Protein AF-A0A377J3X9-F1 (afdb_monomer)

Foldseek 3Di:
DDDPDPPDPPAAAAAEAEEEDAQCVPCLVVVCVVVVVVVVVCVVVVNHPPNHYYHYDYPPHPDCNVVVVCVVVVVVVVVPPPDDDPDD

InterPro domains:
  IPR001173 Glycosyltransferase 2-like [PF00535] (17-74)
  IPR029044 Nucleotide-diphospho-sugar transferases [G3DSA:3.90.550.10] (3-85)
  IPR029044 Nucleotide-diphospho-sugar transferases [SSF53448] (9-75)

Solvent-accessible surface area (backbone atoms only — not comparable to full-atom values): 5581 Å² total; per-residue (Å²): 136,82,77,81,78,78,79,75,83,72,79,54,53,70,49,76,49,77,45,79,44,61,63,37,59,93,50,46,66,64,50,48,52,53,51,50,50,53,52,48,52,36,33,75,70,59,67,29,27,86,82,38,48,80,42,79,40,79,70,75,47,88,56,60,31,60,62,51,50,52,56,53,54,56,56,52,62,71,67,64,68,92,78,85,81,87,78,134

pLDDT: mean 82.52, std 20.55, range [34.62, 97.19]

Nearest PDB structures (foldseek):
  7obq-assembly1_y  TM=4.203E-01  e=5.514E+00  Oryctolagus cuniculus
  1yk0-assembly1_A  TM=3.234E-01  e=2.646E+00  Homo sapiens
  8q52-assembly1_A  TM=3.831E-01  e=4.825E+00  Escherichia coli K-12

Mean predicted aligned error: 9.61 Å

Organism: NCBI:txid29419

Sequence (88 aa):
MYSAISQNPRAKPSLCLIAPAFNEEQVLLDSLQVLESKLTQMIENGTISSKSALLLVDDGSSDSTWDIAETHFSKHLLNTNTDSPPPP

Structure (mmCIF, N/CA/C/O backbone):
data_AF-A0A377J3X9-F1
#
_entry.id   AF-A0A377J3X9-F1
#
loop_
_atom_site.group_PDB
_atom_site.id
_atom_site.type_symbol
_atom_site.label_atom_id
_atom_site.label_alt_id
_atom_site.label_comp_id
_atom_site.label_asym_id
_atom_site.label_entity_id
_atom_site.label_seq_id
_atom_site.pdbx_PDB_ins_code
_atom_site.Cartn_x
_atom_site.Cartn_y
_atom_site.Cartn_z
_atom_site.occupancy
_atom_site.B_iso_or_equiv
_atom_site.auth_seq_id
_atom_site.auth_comp_id
_atom_site.auth_asym_id
_atom_site.auth_atom_id
_atom_site.pdbx_PDB_model_num
ATOM 1 N N . MET A 1 1 ? -41.424 14.085 29.573 1.00 41.50 1 MET A N 1
ATOM 2 C CA . MET A 1 1 ? -40.096 13.547 29.933 1.00 41.50 1 MET A CA 1
ATOM 3 C C . MET A 1 1 ? -39.686 12.600 28.816 1.00 41.50 1 MET A C 1
ATOM 5 O O . MET A 1 1 ? -40.1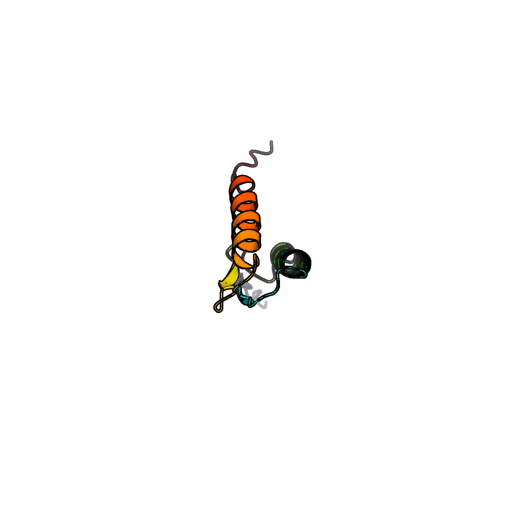33 11.465 28.807 1.00 41.50 1 MET A O 1
ATOM 9 N N . TYR A 1 2 ? -38.986 13.107 27.796 1.00 37.81 2 TYR A N 1
ATOM 10 C CA . TYR A 1 2 ? -38.534 12.285 26.670 1.00 37.81 2 TYR A CA 1
ATOM 11 C C . TYR A 1 2 ? -37.214 11.624 27.057 1.00 37.81 2 TYR A C 1
ATOM 13 O O . TYR A 1 2 ? -36.230 12.311 27.320 1.00 37.81 2 TYR A O 1
ATOM 21 N N . SER A 1 3 ? -37.225 10.298 27.149 1.00 45.50 3 SER A N 1
ATOM 22 C CA . SER A 1 3 ? -36.037 9.488 27.389 1.00 45.50 3 SER A CA 1
ATOM 23 C C . SER A 1 3 ? -35.061 9.671 26.229 1.00 45.50 3 SER A C 1
ATOM 25 O O . SER A 1 3 ? -35.437 9.503 25.069 1.00 45.50 3 SER A O 1
ATOM 27 N N . ALA A 1 4 ? -33.818 10.037 26.542 1.00 56.59 4 ALA A N 1
ATOM 28 C CA . ALA A 1 4 ? -32.745 10.134 25.566 1.00 56.59 4 ALA A CA 1
ATOM 29 C C . ALA A 1 4 ? -32.588 8.790 24.842 1.00 56.59 4 ALA A C 1
ATOM 31 O O . ALA A 1 4 ? -32.388 7.747 25.466 1.00 56.59 4 ALA A O 1
ATOM 32 N N . ILE A 1 5 ? -32.703 8.824 23.518 1.00 55.88 5 ILE A N 1
ATOM 33 C CA . ILE A 1 5 ? -32.435 7.685 22.649 1.00 55.88 5 ILE A CA 1
ATOM 34 C C . ILE A 1 5 ? -30.942 7.386 22.806 1.00 55.88 5 ILE A C 1
ATOM 36 O O . ILE A 1 5 ? -30.102 8.190 22.401 1.00 55.88 5 ILE A O 1
ATOM 40 N N . SER A 1 6 ? -30.608 6.277 23.464 1.00 53.22 6 SER A N 1
ATOM 41 C CA . SER A 1 6 ? -29.229 5.810 23.584 1.00 53.22 6 SER A CA 1
ATOM 42 C C . SER A 1 6 ? -28.696 5.551 22.173 1.00 53.22 6 SER A C 1
ATOM 44 O O . SER A 1 6 ? -29.149 4.635 21.485 1.00 53.22 6 SER A O 1
ATOM 46 N N . GLN A 1 7 ? -27.791 6.411 21.704 1.00 55.56 7 GLN A N 1
ATOM 47 C CA . GLN A 1 7 ? -27.045 6.203 20.468 1.00 55.56 7 GLN A CA 1
ATOM 48 C C . GLN A 1 7 ? -26.161 4.974 20.687 1.00 55.56 7 GLN A C 1
ATOM 50 O O . GLN A 1 7 ? -25.106 5.067 21.309 1.00 55.56 7 GLN A O 1
ATOM 55 N N . ASN A 1 8 ? -26.619 3.809 20.232 1.00 59.44 8 ASN A N 1
ATOM 56 C CA . ASN A 1 8 ? -25.816 2.594 20.246 1.00 59.44 8 ASN A CA 1
ATOM 57 C C . ASN A 1 8 ? -24.558 2.857 19.396 1.00 59.44 8 ASN A C 1
ATOM 59 O O . ASN A 1 8 ? -24.714 3.149 18.203 1.00 59.44 8 ASN A O 1
ATOM 63 N N . PRO A 1 9 ? -23.331 2.804 19.946 1.00 63.38 9 PRO A N 1
ATOM 64 C CA . PRO A 1 9 ? -22.138 3.044 19.152 1.00 63.38 9 PRO A CA 1
ATOM 65 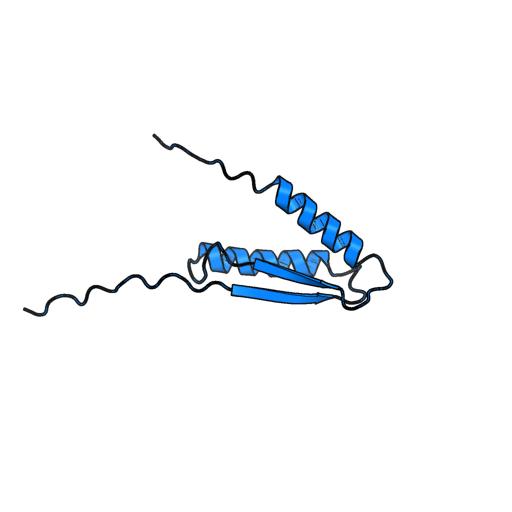C C . PRO A 1 9 ? -22.005 1.902 18.142 1.00 63.38 9 PRO A C 1
ATOM 67 O O . PRO A 1 9 ? -21.559 0.804 18.467 1.00 63.38 9 PRO A O 1
ATOM 70 N N . ARG A 1 10 ? -22.439 2.138 16.898 1.00 73.62 10 ARG A N 1
ATOM 71 C CA . ARG A 1 10 ? -22.199 1.198 15.802 1.00 73.62 10 ARG A CA 1
ATOM 72 C C . ARG A 1 10 ? -20.695 0.980 15.696 1.00 73.62 10 ARG A C 1
ATOM 74 O O . ARG A 1 10 ? -19.934 1.948 15.629 1.00 73.62 10 ARG A O 1
ATOM 81 N N . ALA A 1 11 ? -20.287 -0.287 15.649 1.00 82.81 11 ALA A N 1
ATOM 82 C CA . ALA A 1 11 ? -18.918 -0.648 15.322 1.00 82.81 11 ALA A CA 1
ATOM 83 C C . ALA A 1 11 ? -18.498 0.079 14.034 1.00 82.81 11 ALA A C 1
ATOM 85 O O . ALA A 1 11 ? -19.267 0.141 13.067 1.00 82.81 11 ALA A O 1
ATOM 86 N N . LYS A 1 12 ? -17.300 0.672 14.048 1.00 91.62 12 LYS A N 1
ATOM 87 C CA . LYS A 1 12 ? -16.758 1.377 12.884 1.00 91.62 12 LYS A CA 1
ATOM 88 C C . LYS A 1 12 ? -16.595 0.385 11.723 1.00 91.62 12 LYS A C 1
ATOM 90 O O . LYS A 1 12 ? -16.168 -0.744 11.972 1.00 91.62 12 LYS A O 1
ATOM 95 N N . PRO A 1 13 ? -16.933 0.766 10.480 1.00 94.88 13 PRO A N 1
ATOM 96 C CA . PRO A 1 13 ? -16.778 -0.118 9.329 1.00 94.88 13 PRO A CA 1
ATOM 97 C C . PRO A 1 13 ? -15.295 -0.409 9.061 1.00 94.88 13 PRO A C 1
ATOM 99 O O . PRO A 1 13 ? -14.450 0.466 9.241 1.00 94.88 13 PRO A O 1
ATOM 102 N N . SER A 1 14 ? -14.975 -1.624 8.620 1.00 94.38 14 SER A N 1
ATOM 103 C CA . SER A 1 14 ? -13.641 -1.962 8.108 1.00 94.38 14 SER A CA 1
ATOM 104 C C . SER A 1 14 ? -13.538 -1.580 6.634 1.00 94.38 14 SER A C 1
ATOM 106 O O . SER A 1 14 ? -14.443 -1.889 5.859 1.00 94.38 14 SER A O 1
ATOM 108 N N . LEU A 1 15 ? -12.438 -0.933 6.251 1.00 95.12 15 LEU A N 1
ATOM 109 C CA . LEU A 1 15 ? -12.119 -0.594 4.866 1.00 95.12 15 LEU A CA 1
ATOM 110 C C . LEU A 1 15 ? -10.905 -1.408 4.412 1.00 95.12 15 LEU A C 1
ATOM 112 O O . LEU A 1 15 ? -9.883 -1.425 5.089 1.00 95.12 15 LEU A O 1
ATOM 116 N N . CYS A 1 16 ? -11.000 -2.062 3.261 1.00 95.38 16 CYS A N 1
ATOM 117 C CA . CYS A 1 16 ? -9.843 -2.636 2.587 1.00 95.38 16 CYS A CA 1
ATOM 118 C C . CYS A 1 16 ? -9.645 -1.883 1.273 1.00 95.38 16 CYS A C 1
ATOM 120 O O . CYS A 1 16 ? -10.539 -1.882 0.427 1.00 95.38 16 CYS A O 1
ATOM 122 N N . LEU A 1 17 ? -8.511 -1.200 1.139 1.00 95.19 17 LEU A N 1
ATOM 123 C CA . LEU A 1 17 ? -8.105 -0.550 -0.097 1.00 95.19 17 LEU A CA 1
ATOM 124 C C . LEU A 1 17 ? -7.255 -1.537 -0.894 1.00 95.19 17 LEU A C 1
ATOM 126 O O . LEU A 1 17 ? -6.215 -1.967 -0.410 1.00 95.19 17 LEU A O 1
ATOM 130 N N . ILE A 1 18 ? -7.703 -1.893 -2.094 1.00 95.06 18 ILE A N 1
ATOM 131 C CA . ILE A 1 18 ? -6.994 -2.810 -2.988 1.00 95.06 18 ILE A CA 1
ATOM 132 C C . ILE A 1 18 ? -6.528 -2.004 -4.195 1.00 95.06 18 ILE A C 1
ATOM 134 O O . ILE A 1 18 ? -7.355 -1.365 -4.847 1.00 95.06 18 ILE A O 1
ATOM 138 N N . ALA A 1 19 ? -5.230 -2.025 -4.479 1.00 93.44 19 ALA A N 1
ATOM 139 C CA . ALA A 1 19 ? -4.644 -1.338 -5.622 1.00 93.44 19 ALA A CA 1
ATOM 140 C C . ALA A 1 19 ? -3.847 -2.334 -6.489 1.00 93.44 19 ALA A C 1
ATOM 142 O O . ALA A 1 19 ? -2.940 -2.986 -5.967 1.00 93.44 19 ALA A O 1
ATOM 143 N N . PRO A 1 20 ? -4.191 -2.495 -7.781 1.00 95.31 20 PRO A N 1
ATOM 144 C CA . PRO A 1 20 ? -3.334 -3.204 -8.723 1.00 95.31 20 PRO A CA 1
ATOM 145 C C . PRO A 1 20 ? -2.098 -2.352 -9.033 1.00 95.31 20 PRO A C 1
ATOM 147 O O . PRO A 1 20 ? -2.225 -1.137 -9.173 1.00 95.31 20 PRO A O 1
ATOM 150 N N . ALA A 1 21 ? -0.936 -2.986 -9.156 1.00 94.44 21 ALA A N 1
ATOM 151 C CA . ALA 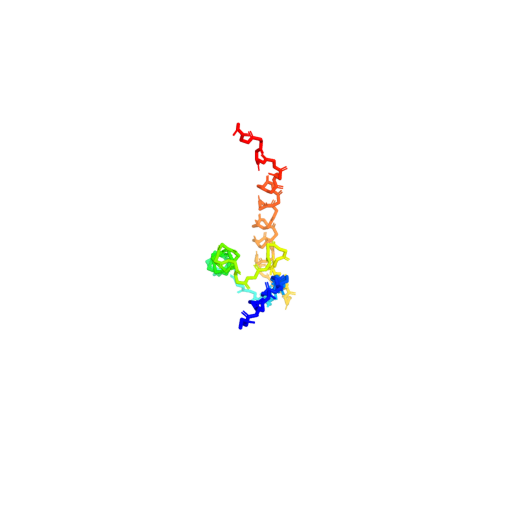A 1 21 ? 0.311 -2.334 -9.540 1.00 94.44 21 ALA A CA 1
ATOM 152 C C . ALA A 1 21 ? 0.958 -3.105 -10.698 1.00 94.44 21 ALA A C 1
ATOM 154 O O . ALA A 1 21 ? 1.197 -4.309 -10.594 1.00 94.44 21 ALA A O 1
ATOM 155 N N . PHE A 1 22 ? 1.222 -2.400 -11.799 1.00 96.38 22 PHE A N 1
ATOM 156 C CA . PHE A 1 22 ? 1.925 -2.922 -12.969 1.00 96.38 22 PHE A CA 1
ATOM 157 C C . PHE A 1 22 ? 2.979 -1.913 -13.413 1.00 96.38 22 PHE A C 1
ATOM 159 O O . PHE A 1 22 ? 2.644 -0.826 -13.886 1.00 96.38 22 PHE A O 1
ATOM 166 N N . ASN A 1 23 ? 4.245 -2.297 -13.292 1.00 96.12 23 ASN A N 1
ATOM 167 C CA . ASN A 1 23 ? 5.398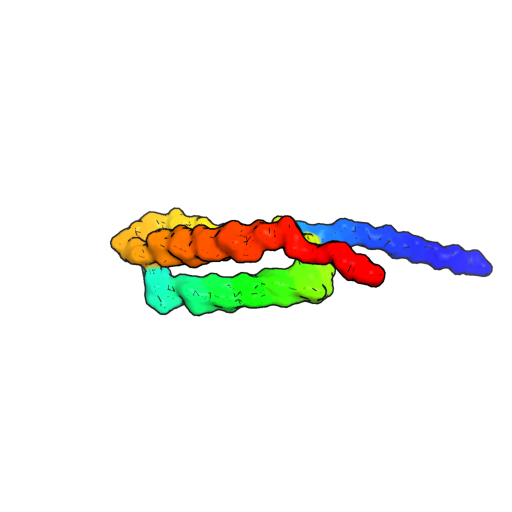 -1.484 -13.673 1.00 96.12 23 ASN A CA 1
ATOM 168 C C . ASN A 1 23 ? 5.407 -0.059 -13.071 1.00 96.12 23 ASN A C 1
ATOM 170 O O . ASN A 1 23 ? 5.605 0.941 -13.768 1.00 96.12 23 ASN A O 1
ATOM 174 N N . GLU A 1 24 ? 5.153 0.037 -11.765 1.00 95.44 24 GLU A N 1
ATOM 175 C CA . GLU A 1 24 ? 5.085 1.292 -11.009 1.00 95.44 24 GLU A CA 1
ATOM 176 C C . GLU A 1 24 ? 6.374 1.592 -10.218 1.00 95.44 24 GLU A C 1
ATOM 178 O O . GLU A 1 24 ? 6.361 2.460 -9.346 1.00 95.44 24 GLU A O 1
ATOM 183 N N . GLU A 1 25 ? 7.498 0.922 -10.513 1.00 95.88 25 GLU A N 1
ATOM 184 C CA . GLU A 1 25 ? 8.768 0.977 -9.758 1.00 95.88 25 GLU A CA 1
ATOM 185 C C . GLU A 1 25 ? 9.170 2.395 -9.294 1.00 95.88 25 GLU A C 1
ATOM 187 O O . GLU A 1 25 ? 9.593 2.593 -8.155 1.00 95.88 25 GLU A O 1
ATOM 192 N N . GLN A 1 26 ? 8.998 3.401 -10.156 1.00 96.69 26 GLN A N 1
ATOM 193 C CA . GLN A 1 26 ? 9.416 4.785 -9.899 1.00 96.69 26 GLN A CA 1
ATOM 194 C C . GLN A 1 26 ? 8.495 5.566 -8.952 1.00 96.69 26 GLN A C 1
ATOM 196 O O . GLN A 1 26 ? 8.935 6.551 -8.364 1.00 96.69 26 GLN A O 1
ATOM 201 N N . VAL A 1 27 ? 7.225 5.173 -8.833 1.00 96.06 27 VAL A N 1
ATOM 202 C CA . VAL A 1 27 ? 6.173 5.942 -8.135 1.00 96.06 27 VAL A CA 1
ATOM 203 C C . VAL A 1 27 ? 5.487 5.154 -7.021 1.00 96.06 27 VAL A C 1
ATOM 205 O O . VAL A 1 27 ? 4.687 5.712 -6.265 1.00 96.06 27 VAL A O 1
ATOM 208 N N . LEU A 1 28 ? 5.791 3.861 -6.902 1.00 96.19 28 LEU A N 1
ATOM 209 C CA . LEU A 1 28 ? 5.141 2.952 -5.967 1.00 96.19 28 LEU A CA 1
ATOM 210 C C . LEU A 1 28 ? 5.273 3.422 -4.513 1.00 96.19 28 LEU A C 1
ATOM 212 O O . LEU A 1 28 ? 4.287 3.440 -3.781 1.00 96.19 28 LEU A O 1
ATOM 216 N N . LEU A 1 29 ? 6.473 3.843 -4.097 1.00 96.06 29 LEU A N 1
ATOM 217 C CA . LEU A 1 29 ? 6.727 4.292 -2.721 1.00 96.06 29 LEU A CA 1
ATOM 218 C C . LEU A 1 29 ? 5.975 5.583 -2.377 1.00 96.06 29 LEU A C 1
ATOM 220 O O . LEU A 1 29 ? 5.366 5.665 -1.311 1.00 96.06 29 LEU A O 1
ATOM 224 N N . ASP A 1 30 ? 5.955 6.558 -3.288 1.00 97.19 30 ASP A N 1
ATOM 225 C CA . ASP A 1 30 ? 5.203 7.804 -3.100 1.00 97.19 30 ASP A CA 1
AT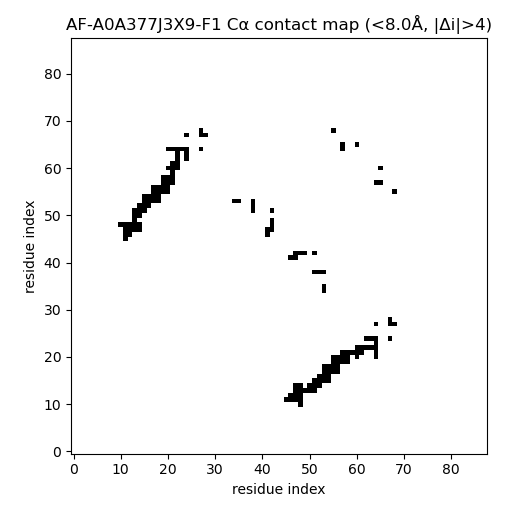OM 226 C C . ASP A 1 30 ? 3.696 7.521 -3.005 1.00 97.19 30 ASP A C 1
ATOM 228 O O . ASP A 1 30 ? 2.985 8.086 -2.167 1.00 97.19 30 ASP A O 1
ATOM 232 N N . SER A 1 31 ? 3.208 6.594 -3.834 1.00 95.69 31 SER A N 1
ATOM 233 C CA . SER A 1 31 ? 1.812 6.158 -3.831 1.00 95.69 31 SER A CA 1
ATOM 234 C C . SER A 1 31 ? 1.450 5.479 -2.512 1.00 95.69 31 SER A C 1
ATOM 236 O O . SER A 1 31 ? 0.478 5.878 -1.865 1.00 95.69 31 SER A O 1
ATOM 238 N N . LEU A 1 32 ? 2.259 4.515 -2.063 1.00 95.50 32 LEU A N 1
ATOM 239 C CA . LEU A 1 32 ? 2.096 3.836 -0.777 1.00 95.50 32 LEU A CA 1
ATOM 240 C C . LEU A 1 32 ? 2.072 4.833 0.384 1.00 95.50 32 LEU A C 1
ATOM 242 O O . LEU A 1 32 ? 1.136 4.804 1.180 1.00 95.50 32 LEU A O 1
ATOM 246 N N . GLN A 1 33 ? 3.010 5.782 0.425 1.00 95.38 33 GLN A N 1
ATOM 247 C CA . GLN A 1 33 ? 3.058 6.811 1.464 1.00 95.38 33 GLN A CA 1
ATOM 248 C C . GLN A 1 33 ? 1.753 7.622 1.538 1.00 95.38 33 GLN A C 1
ATOM 250 O O . GLN A 1 33 ? 1.216 7.861 2.624 1.00 95.38 33 GLN A O 1
ATOM 255 N N . VAL A 1 34 ? 1.215 8.052 0.392 1.00 97.06 34 VAL A N 1
ATOM 256 C CA . VAL A 1 34 ? -0.038 8.821 0.348 1.00 97.06 34 VAL A CA 1
ATOM 257 C C . VAL A 1 34 ? -1.234 7.966 0.773 1.00 97.06 34 VAL A C 1
ATOM 259 O O . VAL A 1 34 ? -2.099 8.446 1.514 1.00 97.06 34 VAL A O 1
ATOM 262 N N . LEU A 1 35 ? -1.313 6.716 0.309 1.00 96.06 35 LEU A N 1
ATOM 263 C CA . LEU A 1 35 ? -2.416 5.808 0.630 1.00 96.06 35 LEU A CA 1
ATOM 264 C C . LEU A 1 35 ? -2.424 5.428 2.114 1.00 96.06 35 LEU A C 1
ATOM 266 O O . LEU A 1 35 ? -3.473 5.504 2.758 1.00 96.06 35 LEU A O 1
ATOM 270 N N . GLU A 1 36 ? -1.264 5.096 2.675 1.00 95.25 36 GLU A N 1
ATOM 271 C CA . GLU A 1 36 ? -1.102 4.780 4.095 1.00 95.25 36 GLU A CA 1
ATOM 272 C C . GLU A 1 36 ? -1.412 5.983 4.982 1.00 95.25 36 GLU A C 1
ATOM 274 O O . GLU A 1 36 ? -2.119 5.844 5.982 1.00 95.25 36 GLU A O 1
ATOM 279 N N . SER A 1 37 ? -0.963 7.183 4.597 1.00 96.19 37 SER A N 1
ATOM 280 C CA . SER A 1 37 ? -1.273 8.410 5.335 1.00 96.19 37 SER A CA 1
ATOM 281 C C . SER A 1 37 ? -2.780 8.666 5.391 1.00 96.19 37 SER A C 1
ATOM 283 O O . SER A 1 37 ? -3.322 8.932 6.465 1.00 96.19 37 SER A O 1
ATOM 285 N N . LYS A 1 38 ? -3.491 8.510 4.267 1.00 96.50 38 LYS A N 1
ATOM 286 C CA . LYS A 1 38 ? -4.954 8.656 4.228 1.00 96.50 38 LYS A CA 1
ATOM 287 C C . LYS A 1 38 ? -5.658 7.598 5.072 1.00 96.50 38 LYS A C 1
ATOM 289 O O . LYS A 1 38 ? -6.569 7.936 5.825 1.00 96.50 38 LYS A O 1
ATOM 294 N N . LEU A 1 39 ? -5.241 6.335 4.969 1.00 95.81 39 LEU A N 1
ATOM 295 C CA . LEU A 1 39 ? -5.819 5.247 5.757 1.00 95.81 39 LEU A CA 1
ATOM 296 C C . LEU A 1 39 ? -5.629 5.501 7.259 1.00 95.81 39 LEU A C 1
ATOM 298 O O . LEU A 1 39 ? -6.585 5.400 8.027 1.00 95.81 39 LEU A O 1
ATOM 302 N N . THR A 1 40 ? -4.426 5.918 7.655 1.00 95.12 40 THR A N 1
ATOM 303 C CA . THR A 1 40 ? -4.080 6.269 9.038 1.00 95.12 40 THR A CA 1
ATOM 304 C C . THR A 1 40 ? -4.930 7.431 9.540 1.00 95.12 40 THR A C 1
ATOM 306 O O . THR A 1 40 ? -5.589 7.295 10.566 1.00 95.12 40 THR A O 1
ATOM 309 N N . GLN A 1 41 ? -5.040 8.521 8.775 1.00 97.19 41 GLN A N 1
ATOM 310 C CA . GLN A 1 41 ? -5.903 9.657 9.123 1.00 97.19 41 GLN A CA 1
ATOM 311 C C . GLN A 1 41 ? -7.366 9.234 9.307 1.00 97.19 41 GLN A C 1
ATOM 313 O O . GLN A 1 41 ? -8.049 9.704 10.216 1.00 97.19 41 GLN A O 1
ATOM 318 N N . MET A 1 42 ? -7.880 8.335 8.464 1.00 95.69 42 MET A N 1
ATOM 319 C CA . MET A 1 42 ? -9.248 7.827 8.595 1.00 95.69 42 MET A CA 1
ATOM 320 C C . MET A 1 42 ? -9.438 6.981 9.864 1.00 95.69 42 MET A C 1
ATOM 322 O O . MET A 1 42 ? -10.504 7.069 10.492 1.00 95.69 42 MET A O 1
ATOM 326 N N . ILE A 1 43 ? -8.432 6.187 10.247 1.00 93.94 43 ILE A N 1
ATOM 327 C CA . ILE A 1 43 ? -8.414 5.405 11.493 1.00 93.94 43 ILE A CA 1
ATOM 328 C C . ILE A 1 43 ? -8.353 6.342 12.706 1.00 93.94 43 ILE A C 1
ATOM 330 O O . ILE A 1 43 ? -9.177 6.211 13.610 1.00 93.94 43 ILE A O 1
ATOM 334 N N . GLU A 1 44 ? -7.443 7.318 12.706 1.00 95.06 44 GLU A N 1
ATOM 335 C CA . GLU A 1 44 ? -7.253 8.299 13.786 1.00 95.06 44 GLU A CA 1
ATOM 336 C C . GLU A 1 44 ? -8.493 9.172 14.001 1.00 95.06 44 GLU A C 1
ATOM 338 O O . GLU A 1 44 ? -8.929 9.380 15.133 1.00 95.06 44 GLU A O 1
ATOM 343 N N . ASN A 1 45 ? -9.144 9.595 12.914 1.00 95.56 45 ASN A N 1
ATOM 344 C CA . ASN A 1 45 ? -10.417 10.319 12.962 1.00 95.56 45 ASN A CA 1
ATOM 345 C C . ASN A 1 45 ? -11.595 9.431 13.408 1.00 95.56 45 ASN A C 1
ATOM 347 O O . ASN A 1 45 ? -12.737 9.893 13.495 1.00 95.56 45 ASN A O 1
ATOM 351 N N . GLY A 1 46 ? -11.360 8.135 13.638 1.00 92.38 46 GLY A N 1
ATOM 352 C CA . GLY A 1 46 ? -12.376 7.169 14.028 1.00 92.38 46 GLY A CA 1
ATOM 353 C C . GLY A 1 46 ? -13.460 6.996 12.968 1.00 92.38 46 GLY A C 1
ATOM 354 O O . GLY A 1 46 ? -14.604 6.711 13.313 1.00 92.38 46 GLY A O 1
ATOM 355 N N . THR A 1 47 ? -13.164 7.208 11.686 1.00 94.62 47 THR A 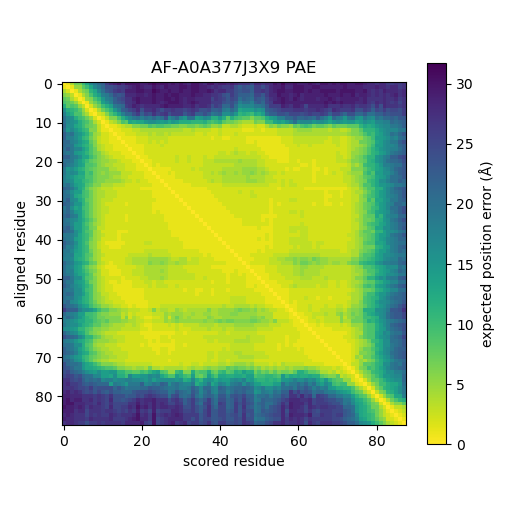N 1
ATOM 356 C CA . THR A 1 47 ? -14.148 7.026 10.601 1.00 94.62 47 THR A CA 1
ATOM 357 C C . THR A 1 47 ? -14.258 5.565 10.167 1.00 94.62 47 THR A C 1
ATOM 359 O O . THR A 1 47 ? -15.348 5.108 9.821 1.00 94.62 47 THR A O 1
ATOM 362 N N . ILE A 1 48 ? -13.160 4.815 10.278 1.00 95.75 48 ILE A N 1
ATOM 363 C CA . ILE A 1 48 ? -13.055 3.387 9.958 1.00 95.75 48 ILE A CA 1
ATOM 364 C C . ILE A 1 48 ? -12.407 2.618 11.117 1.00 95.75 48 ILE A C 1
ATOM 366 O O . ILE A 1 48 ? -11.851 3.203 12.044 1.00 95.75 48 ILE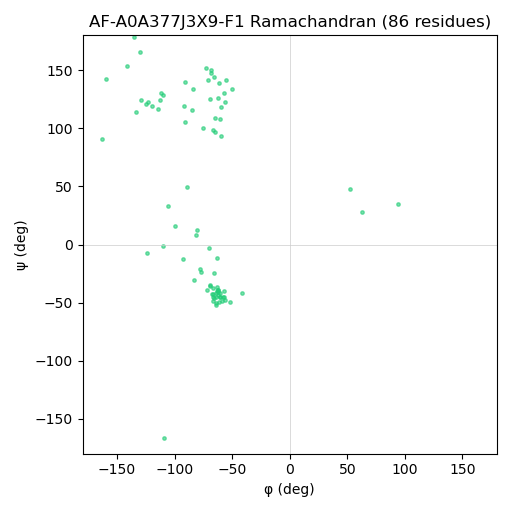 A O 1
ATOM 370 N N . SER A 1 49 ? -12.522 1.293 11.095 1.00 94.38 49 SER A N 1
ATOM 371 C CA . SER A 1 49 ? -11.900 0.400 12.073 1.00 94.38 49 SER A CA 1
ATOM 372 C C . SER A 1 49 ? -10.375 0.391 11.928 1.00 94.38 49 SER A C 1
ATOM 374 O O . SER A 1 49 ? -9.869 0.424 10.810 1.00 94.38 49 SER A O 1
ATOM 376 N N . SER A 1 50 ? -9.642 0.211 13.030 1.00 92.00 50 SER A N 1
ATOM 377 C CA . SER A 1 50 ? -8.200 -0.087 13.011 1.00 92.00 50 SER A CA 1
ATOM 378 C C . SER A 1 50 ? -7.852 -1.420 12.335 1.00 92.00 50 SER A C 1
ATOM 380 O O . SER A 1 50 ? -6.694 -1.671 12.036 1.00 92.00 50 SER A O 1
ATOM 382 N N . LYS A 1 51 ? -8.852 -2.268 12.055 1.00 92.38 51 LYS A N 1
ATOM 383 C CA . LYS A 1 51 ? -8.716 -3.492 11.247 1.00 92.38 51 LYS A CA 1
ATOM 384 C C . LYS A 1 51 ? -8.745 -3.227 9.734 1.00 92.38 51 LYS A C 1
ATOM 386 O O . LYS A 1 51 ? -8.904 -4.166 8.959 1.00 92.38 51 LYS A O 1
ATOM 391 N N . SER A 1 52 ? -8.725 -1.963 9.321 1.00 93.88 52 SER A N 1
ATOM 392 C CA . SER A 1 52 ? -8.673 -1.581 7.909 1.00 93.88 52 SER A CA 1
ATOM 393 C C . SER A 1 52 ? -7.286 -1.866 7.333 1.00 93.88 52 SER A C 1
ATOM 395 O O . SER A 1 52 ? -6.305 -1.869 8.071 1.00 93.88 52 SER A O 1
ATOM 397 N N . ALA A 1 53 ? -7.205 -2.129 6.032 1.00 93.25 53 ALA A N 1
ATOM 398 C CA . ALA A 1 53 ? -5.984 -2.612 5.392 1.00 93.25 53 ALA A CA 1
ATOM 399 C C . ALA A 1 53 ? -5.770 -1.990 4.008 1.00 93.25 53 ALA A C 1
ATOM 401 O O . ALA A 1 53 ? -6.732 -1.629 3.327 1.00 93.25 53 ALA A O 1
ATOM 402 N N . LEU A 1 54 ? -4.507 -1.924 3.589 1.00 95.25 54 LEU A N 1
ATOM 403 C CA . LEU A 1 54 ? -4.071 -1.642 2.224 1.00 95.25 54 LEU A CA 1
ATOM 404 C C . LEU A 1 54 ? -3.479 -2.929 1.639 1.00 95.25 54 LEU A C 1
ATOM 406 O O . LEU A 1 54 ? -2.627 -3.550 2.269 1.00 95.25 54 LEU A O 1
ATOM 410 N N . LEU A 1 55 ? -3.943 -3.331 0.460 1.00 93.81 55 LEU A N 1
ATOM 411 C CA . LEU A 1 55 ? -3.474 -4.501 -0.271 1.00 93.81 55 LEU A CA 1
ATOM 412 C C . LEU A 1 55 ? -3.004 -4.067 -1.659 1.00 93.81 55 LEU A C 1
ATOM 414 O O . LEU A 1 55 ? -3.785 -3.507 -2.430 1.00 93.81 55 LEU A O 1
ATOM 418 N N . LEU A 1 56 ? -1.746 -4.362 -1.979 1.00 95.44 56 LEU A N 1
ATOM 419 C CA . LEU A 1 56 ? -1.252 -4.300 -3.350 1.00 95.44 56 LEU A CA 1
ATOM 420 C C . LEU A 1 56 ? -1.422 -5.658 -4.026 1.00 95.44 56 LEU A C 1
ATOM 422 O O . LEU A 1 56 ? -1.194 -6.700 -3.409 1.00 95.44 56 LEU A O 1
ATOM 426 N N . VAL A 1 57 ? -1.820 -5.629 -5.293 1.00 94.75 57 VAL A N 1
ATOM 427 C CA . VAL A 1 57 ? -1.924 -6.809 -6.153 1.00 94.75 57 VAL A CA 1
ATOM 428 C C . VAL A 1 57 ? -0.982 -6.605 -7.328 1.00 94.75 57 VAL A C 1
ATOM 430 O O . VAL A 1 57 ? -1.153 -5.650 -8.081 1.00 94.75 57 VAL A O 1
ATOM 433 N N . ASP A 1 58 ? 0.005 -7.484 -7.480 1.00 93.75 58 ASP A N 1
ATOM 434 C CA . ASP A 1 58 ? 0.815 -7.510 -8.697 1.00 93.75 58 ASP A CA 1
ATOM 435 C C . ASP A 1 58 ? -0.029 -8.010 -9.877 1.00 93.75 58 ASP A C 1
ATOM 437 O O . ASP A 1 58 ? -0.624 -9.088 -9.807 1.00 93.75 58 ASP A O 1
ATOM 441 N N . ASP A 1 59 ? -0.083 -7.217 -10.948 1.00 91.31 59 ASP A N 1
ATOM 442 C CA . ASP A 1 59 ? -0.829 -7.514 -12.181 1.00 91.31 59 ASP A CA 1
ATOM 443 C C . ASP A 1 59 ? 0.112 -7.927 -13.333 1.00 91.31 59 ASP A C 1
ATOM 445 O O . ASP A 1 59 ? -0.114 -7.631 -14.505 1.00 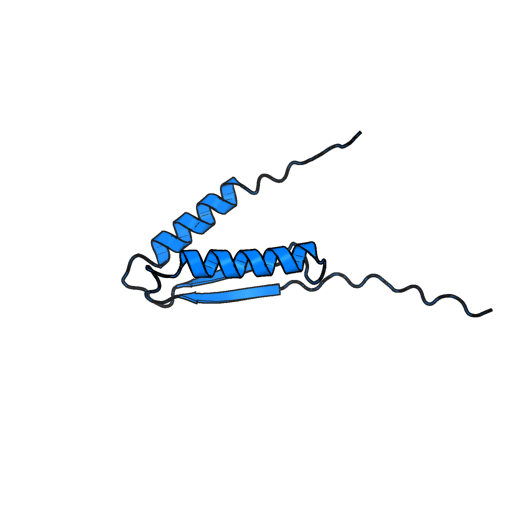91.31 59 ASP A O 1
ATOM 449 N N . GLY A 1 60 ? 1.215 -8.606 -12.994 1.00 93.31 60 GLY A N 1
ATOM 450 C CA . GLY A 1 60 ? 2.182 -9.143 -13.955 1.00 93.31 60 GLY A CA 1
ATOM 451 C C . GLY A 1 60 ? 3.360 -8.216 -14.246 1.00 93.31 60 GLY A C 1
ATOM 452 O O . GLY A 1 60 ? 3.842 -8.183 -15.383 1.00 93.31 60 GLY A O 1
ATOM 453 N N . SER A 1 61 ? 3.818 -7.459 -13.246 1.00 92.94 61 SER A N 1
ATOM 454 C CA . SER A 1 61 ? 4.969 -6.561 -13.381 1.00 92.94 61 SER A CA 1
ATOM 455 C C . SER A 1 61 ? 6.207 -7.311 -13.881 1.00 92.94 61 SER A C 1
ATOM 457 O O . SER A 1 61 ? 6.465 -8.457 -13.515 1.00 92.94 61 SER A O 1
ATOM 459 N N . SER A 1 62 ? 6.979 -6.664 -14.752 1.00 94.94 62 SER A N 1
ATOM 460 C CA . SER A 1 62 ? 8.249 -7.196 -15.279 1.00 94.94 62 SER A CA 1
ATOM 461 C C . SER A 1 62 ? 9.472 -6.437 -14.757 1.00 94.94 62 SER A C 1
ATOM 463 O O . SER A 1 62 ? 10.600 -6.753 -15.134 1.00 94.94 62 SER A O 1
ATOM 465 N N . ASP A 1 63 ? 9.242 -5.415 -13.936 1.00 95.44 63 ASP A N 1
ATOM 466 C CA . ASP A 1 63 ? 10.249 -4.593 -13.275 1.00 95.44 63 ASP A CA 1
ATOM 467 C C . ASP A 1 63 ? 10.282 -4.874 -11.760 1.00 95.44 63 ASP A C 1
ATOM 469 O O . ASP A 1 63 ? 9.706 -5.855 -11.282 1.00 95.44 63 ASP A O 1
ATOM 473 N N . SER A 1 64 ? 10.946 -4.013 -10.985 1.00 95.88 64 SER A N 1
ATOM 474 C CA . SER A 1 64 ? 11.143 -4.229 -9.546 1.00 95.88 64 SER A CA 1
ATOM 475 C C . SER A 1 64 ? 9.924 -3.841 -8.692 1.00 95.88 64 SER A C 1
ATOM 477 O O . SER A 1 64 ? 10.044 -3.749 -7.470 1.00 95.88 64 SER A O 1
ATOM 479 N N . THR A 1 65 ? 8.749 -3.592 -9.292 1.00 95.75 65 THR A N 1
ATOM 480 C CA . THR A 1 65 ? 7.528 -3.167 -8.577 1.00 95.75 65 THR A CA 1
ATOM 481 C C . THR A 1 65 ? 7.199 -4.096 -7.407 1.00 95.75 65 THR A C 1
ATOM 483 O O . THR A 1 65 ? 6.999 -3.628 -6.283 1.00 95.75 65 THR A O 1
ATOM 486 N N . TRP A 1 66 ? 7.182 -5.414 -7.633 1.00 95.56 66 TRP A N 1
ATOM 487 C CA . TRP A 1 66 ? 6.813 -6.366 -6.583 1.00 95.56 66 TRP A CA 1
ATOM 488 C C . TRP A 1 66 ? 7.884 -6.498 -5.492 1.00 95.56 66 TRP A C 1
ATOM 490 O O . TRP A 1 66 ? 7.546 -6.508 -4.309 1.00 95.56 66 TRP A O 1
ATOM 500 N N . ASP A 1 67 ? 9.167 -6.487 -5.860 1.00 96.31 67 ASP A N 1
ATOM 501 C CA . ASP A 1 67 ? 10.278 -6.532 -4.897 1.00 96.31 67 ASP A CA 1
ATOM 502 C C . ASP A 1 67 ? 10.272 -5.308 -3.962 1.00 96.31 67 ASP A C 1
ATOM 504 O O . ASP A 1 67 ? 10.518 -5.415 -2.752 1.00 96.31 67 ASP A O 1
ATOM 508 N N . ILE A 1 68 ? 9.950 -4.128 -4.505 1.00 95.75 68 ILE A N 1
ATOM 509 C CA . ILE A 1 68 ? 9.790 -2.897 -3.723 1.00 95.75 68 ILE A CA 1
ATOM 510 C C . ILE A 1 68 ? 8.587 -3.015 -2.785 1.00 95.75 68 ILE A C 1
ATOM 512 O O . ILE A 1 68 ? 8.718 -2.684 -1.602 1.00 95.75 68 ILE A O 1
ATOM 516 N N . ALA A 1 69 ? 7.440 -3.505 -3.274 1.00 94.12 69 ALA A N 1
ATOM 517 C CA . ALA A 1 69 ? 6.246 -3.712 -2.454 1.00 94.12 69 ALA A CA 1
ATOM 518 C C . ALA A 1 69 ? 6.519 -4.678 -1.288 1.00 94.12 69 ALA A C 1
ATOM 520 O O . ALA A 1 69 ? 6.223 -4.360 -0.134 1.00 94.12 69 ALA A O 1
ATOM 521 N N . GLU A 1 70 ? 7.133 -5.832 -1.560 1.00 93.62 70 GLU A N 1
ATOM 522 C CA . GLU A 1 70 ? 7.449 -6.847 -0.551 1.00 93.62 70 GLU A CA 1
ATOM 523 C C . GLU A 1 70 ? 8.426 -6.308 0.502 1.00 93.62 70 GLU A C 1
ATOM 525 O O . GLU A 1 70 ? 8.212 -6.473 1.711 1.00 93.62 70 GLU A O 1
ATOM 530 N N . THR A 1 71 ? 9.458 -5.582 0.060 1.00 94.56 71 THR A N 1
ATOM 531 C CA . THR A 1 71 ? 10.410 -4.909 0.953 1.00 94.56 71 THR A CA 1
ATOM 532 C C . THR A 1 71 ? 9.710 -3.875 1.839 1.00 94.56 71 THR A C 1
ATOM 534 O O . THR A 1 71 ? 10.016 -3.774 3.032 1.00 94.56 71 THR A O 1
ATOM 537 N N . HIS A 1 72 ? 8.779 -3.098 1.278 1.00 92.69 72 HIS A N 1
ATOM 538 C CA . HIS A 1 72 ? 8.023 -2.081 2.005 1.00 92.69 72 HIS A CA 1
ATOM 539 C C . HIS A 1 72 ? 7.146 -2.703 3.102 1.00 92.69 72 HIS A C 1
ATOM 541 O O . HIS A 1 72 ? 7.262 -2.332 4.273 1.00 92.69 72 HIS A O 1
ATOM 547 N N . PHE A 1 73 ? 6.325 -3.700 2.758 1.00 88.81 73 PHE A N 1
ATOM 548 C CA . PHE A 1 73 ? 5.414 -4.334 3.717 1.00 88.81 73 PHE A CA 1
ATOM 549 C C . PHE A 1 73 ? 6.140 -5.169 4.775 1.00 88.81 73 PHE A C 1
ATOM 551 O O . PHE A 1 73 ? 5.751 -5.140 5.944 1.00 88.81 73 PHE A O 1
ATOM 558 N N . SER A 1 74 ? 7.237 -5.844 4.422 1.00 87.31 74 SER A N 1
ATOM 559 C CA . SER A 1 74 ? 8.033 -6.623 5.383 1.00 87.31 74 SER A CA 1
ATOM 560 C C . SER A 1 74 ? 8.634 -5.749 6.487 1.00 87.31 74 SER A C 1
ATOM 562 O O . SER A 1 74 ? 8.629 -6.132 7.657 1.00 87.31 74 SER A O 1
ATOM 564 N N . LYS A 1 75 ? 9.098 -4.536 6.149 1.00 73.62 75 LYS A N 1
ATOM 565 C CA . LYS A 1 75 ? 9.558 -3.552 7.146 1.00 73.62 75 LYS A CA 1
ATOM 566 C C . LYS A 1 75 ? 8.428 -3.119 8.081 1.00 73.62 75 LYS A C 1
ATOM 568 O O . LYS A 1 75 ? 8.667 -2.921 9.269 1.00 73.62 75 LYS A O 1
ATOM 573 N N . HIS A 1 76 ? 7.206 -2.998 7.566 1.00 63.91 76 HIS A N 1
ATOM 574 C CA . HIS A 1 76 ? 6.052 -2.578 8.359 1.00 63.91 76 HIS A CA 1
ATOM 575 C C . HIS A 1 76 ? 5.624 -3.647 9.381 1.00 63.91 76 HIS A C 1
ATOM 577 O O . HIS A 1 76 ? 5.273 -3.304 10.509 1.00 63.91 76 HIS A O 1
ATOM 583 N N . LEU A 1 77 ? 5.754 -4.938 9.048 1.00 58.00 77 LEU A N 1
ATOM 584 C CA . LEU A 1 77 ? 5.481 -6.054 9.970 1.00 58.00 77 LEU A CA 1
ATOM 585 C C . LEU A 1 77 ? 6.456 -6.123 11.159 1.00 58.00 77 LEU A C 1
ATOM 587 O O . LEU A 1 77 ? 6.103 -6.645 12.215 1.00 58.00 77 LEU A O 1
ATOM 591 N N . LEU A 1 78 ? 7.666 -5.572 11.023 1.00 42.44 78 LEU A N 1
ATOM 592 C CA . LEU A 1 78 ? 8.634 -5.479 12.124 1.00 42.44 78 LEU A CA 1
ATOM 593 C C . LEU A 1 78 ? 8.299 -4.343 13.109 1.00 42.44 78 LEU A C 1
ATOM 595 O O . LEU A 1 78 ? 8.710 -4.394 14.270 1.00 42.44 78 LEU A O 1
ATOM 599 N N . ASN A 1 79 ? 7.511 -3.353 12.675 1.00 45.22 79 ASN A N 1
ATOM 600 C CA . ASN A 1 79 ? 7.106 -2.204 13.488 1.00 45.22 79 ASN A CA 1
ATOM 601 C C . ASN A 1 79 ? 5.766 -2.419 14.214 1.00 45.22 79 ASN A C 1
ATOM 603 O O . ASN A 1 79 ? 5.450 -1.675 15.139 1.00 45.22 79 ASN A O 1
ATOM 607 N N . THR A 1 80 ? 4.995 -3.454 13.861 1.00 36.47 80 THR A N 1
ATOM 608 C CA . THR A 1 80 ? 3.760 -3.844 14.562 1.00 36.47 80 THR A CA 1
ATOM 609 C C . THR A 1 80 ? 4.039 -4.832 15.697 1.00 36.47 80 THR A C 1
ATOM 611 O O . THR A 1 80 ? 3.386 -5.868 15.803 1.00 36.47 80 THR A O 1
ATOM 614 N N . ASN A 1 81 ? 5.004 -4.531 16.571 1.00 37.41 81 ASN A N 1
ATOM 615 C CA . ASN A 1 81 ? 4.967 -5.102 17.914 1.00 37.41 81 ASN A CA 1
ATOM 616 C C . ASN A 1 81 ? 3.891 -4.342 18.688 1.00 37.41 81 ASN A C 1
ATOM 618 O O . ASN A 1 81 ? 4.081 -3.212 19.134 1.00 37.41 81 ASN A O 1
ATOM 622 N N . THR A 1 82 ? 2.726 -4.970 18.798 1.00 46.91 82 THR A N 1
ATOM 623 C CA . THR A 1 82 ? 1.721 -4.638 19.798 1.00 46.91 82 THR A CA 1
ATOM 624 C C . THR A 1 82 ? 2.338 -4.819 21.183 1.00 46.91 82 THR A C 1
ATOM 626 O O . THR A 1 82 ? 2.343 -5.930 21.697 1.00 46.91 82 THR A O 1
ATOM 629 N N . ASP A 1 83 ? 2.879 -3.753 21.766 1.00 51.84 83 ASP A N 1
ATOM 630 C CA . ASP A 1 83 ? 2.959 -3.606 23.222 1.00 51.84 83 ASP A CA 1
ATOM 631 C C . ASP A 1 83 ? 3.226 -2.145 23.610 1.00 51.84 83 ASP A C 1
ATOM 633 O O . ASP A 1 83 ? 4.358 -1.682 23.744 1.00 51.84 83 ASP A O 1
ATOM 637 N N . SER A 1 84 ? 2.147 -1.390 23.813 1.00 37.41 84 SER A N 1
ATOM 638 C CA . SER A 1 84 ? 2.158 -0.256 24.738 1.00 37.41 84 SER A CA 1
ATOM 639 C C . SER A 1 84 ? 0.728 0.103 25.161 1.00 37.41 84 SER A C 1
ATOM 641 O O . SER A 1 84 ? -0.139 0.123 24.281 1.00 37.41 84 SER A O 1
ATOM 643 N N . PRO A 1 85 ? 0.449 0.502 26.425 1.00 54.44 85 PRO A N 1
ATOM 644 C CA . PRO A 1 85 ? 1.249 0.386 27.667 1.00 54.44 85 PRO A CA 1
ATOM 645 C C . PRO A 1 85 ? 0.403 -0.087 28.890 1.00 54.44 85 PRO A C 1
ATOM 647 O O . PRO A 1 85 ? -0.820 -0.170 28.786 1.00 54.44 85 PRO A O 1
ATOM 650 N N . PRO A 1 86 ? 0.957 -0.274 30.110 1.00 34.62 86 PRO A N 1
ATOM 651 C CA . PRO A 1 86 ? 0.224 0.098 31.313 1.00 34.62 86 PRO A CA 1
ATOM 652 C C . PRO A 1 86 ? 0.580 1.555 31.667 1.00 34.62 86 PRO A C 1
ATOM 654 O O . PRO A 1 86 ? 1.696 1.811 32.128 1.00 34.62 86 PRO A O 1
ATOM 657 N N . PRO A 1 87 ? -0.310 2.537 31.426 1.00 37.16 87 PRO A N 1
ATOM 658 C CA . PRO A 1 87 ? -0.192 3.831 32.091 1.00 37.16 87 PRO A CA 1
ATOM 659 C C . PRO A 1 87 ? -0.477 3.660 33.601 1.00 37.16 87 PRO A C 1
ATOM 661 O O . PRO A 1 87 ? -1.228 2.746 33.958 1.00 37.16 87 PRO A O 1
ATOM 664 N N . PRO A 1 88 ? 0.116 4.486 34.486 1.00 50.59 88 PRO A N 1
ATOM 665 C CA . PRO A 1 88 ? -0.283 4.531 35.893 1.00 50.59 88 PRO A CA 1
ATOM 666 C C . PRO A 1 88 ? -1.732 5.007 36.068 1.00 50.59 88 PRO A C 1
ATOM 668 O O . PRO A 1 88 ? -2.195 5.832 35.244 1.00 50.59 88 PRO A O 1
#

Secondary structure (DSSP, 8-state):
---------PPPPP-EEEEEESS-TTTHHHHHHHHHHHHHHHHHTTSS-TT-EEEEEE-S-SSTHHHHHHHHHHHHHHH---------

Radius of gyration: 18.34 Å; Cα contacts (8 Å, |Δi|>4): 78; chains: 1; bounding box: 51×23×51 Å

=== Feature glossary ===
The record interleaves many kinds of information about one protein. Here is each kind framed as the question it answers.

Q: What does the local fold look like, residue by residue?
A: A 3Di character summarizes, for each residue, the relative orientation of the Cα frame of its nearest spatial neighbor. Because it encodes fold topology rather than chemistry, 3Di alignments detect remote structural similarity that sequence alignment misses.

Q: Which residues are in helices, strands, or loops?
A: Secondary structure is the local, repeating backbone conformation. DSSP classifies it into eight states by reading the hydrogen-bond network: three helix types (H, G, I), two β types (E, B), two non-regular types (T, S), and unstructured coil (-).

Q: How big and how compact is the whole molecule?
A: Three whole-structure scalars: the radius of gyration (RMS distance of Cα from centroid, in Å), the count of Cα–Cα contacts (pairs closer than 8 Å and separated by more than four residues in sequence — i.e. tertiary, not local, contacts), and the bounding-box dimensions. Together they distinguish compact globular folds from extended fibres or disordered chains.

Q: How confident is the AlphaFold model at each residue?
A: For AlphaFold models, the B-factor field carries pLDDT — the model's own estimate of local accuracy on a 0–100 scale. Regions with pLDDT<50 should be treated as essentially unmodeled; they often correspond to intrinsically disordered segments.

Q: What family and function is it annotated with?
A: Functional annotations link the protein to curated databases. InterPro entries identify conserved domains and families by matching the sequence against member-database signatures (Pfam, PROSITE, CDD, …). Gene Ontology (GO) terms describe molecular function, biological process, and cellular component in a controlled vocabulary. CATH places the structure in a hierarchical fold classification (Class/Architecture/Topology/Homologous-superfamily). The organism is the source species.

Q: What known structures does this most resemble?
A: Nearest PDB neighbors are the top structural matches found by Foldseek when searching this structure against the entire Protein Data Bank. Each hit reports a TM-score (0 to 1; >0.5 almost always implies the same fold) and an E-value. These are *structural* homologs — they may share no detectable sequence similarity.

Q: Which residues are buried vs exposed?
A: Solvent-accessible surface area (SASA) is the area in Å² traced out by the centre of a 1.4 Å probe 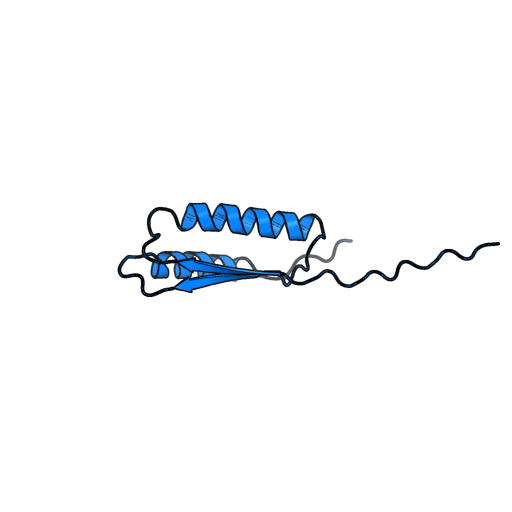sphere (a water molecule) rolled over the protein's van der Waals surface (Shrake–Rupley / Lee–Richards construction). Buried residues have near-zero SASA; fully exposed residues can exceed 200 Å². The total SASA scales roughly with the number of surface residues.

Q: What are the backbone torsion angles?
A: φ (phi) and ψ (psi) are the two rotatable backbone dihedrals per residue: φ is the C(i-1)–N–Cα–C torsion, ψ is the N–Cα–C–N(i+1) torsion, both in degrees on (−180°, 180°]. α-helical residues cluster near (−60°, −45°); β-strand residues near (−120°, +130°). A Ramachandran plot is simply a scatter of (φ, ψ) for every residue.

Q: Are the domains correctly placed relative to each other?
A: Predicted aligned error is AlphaFold's pairwise confidence. Unlike pLDDT (per-residue), PAE is per-residue-pair and captures whether two parts of the structure are correctly placed relative to each other. Units are ångströms of expected positional error.

Q: What if only a Cα trace is available?
A: P-SEA three-state annotation labels each residue as helix, strand, or coil based purely on the geometry of the Cα trace. It serves as a fallback when the full backbone (and thus DSSP) is unavailable.

Q: What is the amino-acid chain?
A: This is the polypeptide sequence — one letter per residue, N-terminus first. Length ranges from a few dozen residues for small domains to over a thousand for large multi-domain proteins.

Q: What do the rendered images show?
A: The six renders are orthographic views along the three Cartesian axes in both directions. Representation (cartoon, sticks, or surface) and color scheme (sequence-rainbow or by-chain) vary across proteins so the training set covers all the common visualization conventions.

Q: What do the diagnostic plots show?
A: Plot images: a contact map (which residues are close in 3D, as an N×N binary image), a Ramachandran scatter (backbone torsion angles, revealing secondary-structure composition at a glance), and — for AlphaFold structures — a PAE heatmap (pairwise prediction confidence).

Q: How mobile is each atom in the crystal?
A: B-factor (Debye–Waller factor) reflects atomic displacement in the crystal lattice. It is an experimental observable (units Å²), not a prediction; low values mean the atom is pinned down, high values mean it moves or is heterogeneous across the crystal.

Q: Where is each backbone atom in 3D?
A: The mmCIF table is the protein's shape written out atom by atom. For each backbone N, Cα, C, and carbonyl O, it records an (x, y, z) coordinate triple in Å plus the residue type, chain letter, and residue number.